Protein AF-A0A2Z6QYF9-F1 (afdb_monomer_lite)

Radius of gyration: 25.69 Å; chains: 1; bounding box: 52×40×61 Å

Structure (mmCIF, N/CA/C/O backbone):
data_AF-A0A2Z6QYF9-F1
#
_entry.id   AF-A0A2Z6QYF9-F1
#
loop_
_atom_site.group_PDB
_atom_site.id
_atom_site.type_symbol
_atom_site.label_atom_id
_atom_site.label_alt_id
_atom_site.label_comp_id
_atom_site.label_asym_id
_atom_site.label_entity_id
_atom_site.label_seq_id
_atom_site.pdbx_PDB_ins_code
_atom_site.Cartn_x
_atom_site.Cartn_y
_atom_site.Cartn_z
_atom_site.occupancy
_atom_site.B_iso_or_equiv
_atom_site.auth_seq_id
_atom_site.auth_comp_id
_atom_site.auth_asym_id
_atom_site.auth_atom_id
_atom_site.pdbx_PDB_model_num
ATOM 1 N N . MET A 1 1 ? 4.067 30.096 -14.115 1.00 44.88 1 MET A N 1
ATOM 2 C CA . MET A 1 1 ? 2.725 29.511 -14.312 1.00 44.88 1 MET A CA 1
ATOM 3 C C . MET A 1 1 ? 2.935 28.053 -14.695 1.00 44.88 1 MET A C 1
ATOM 5 O O . MET A 1 1 ? 3.481 27.795 -15.759 1.00 44.88 1 MET A O 1
ATOM 9 N N . ILE A 1 2 ? 2.681 27.118 -13.778 1.00 48.38 2 ILE A N 1
ATOM 10 C CA . ILE A 1 2 ? 2.828 25.679 -14.041 1.00 48.38 2 ILE A CA 1
ATOM 11 C C . ILE A 1 2 ? 1.558 25.230 -14.761 1.00 48.38 2 ILE A C 1
ATOM 13 O O . ILE A 1 2 ? 0.469 25.332 -14.209 1.00 48.38 2 ILE A O 1
ATOM 17 N N . ASN A 1 3 ? 1.692 24.799 -16.015 1.00 57.72 3 ASN A N 1
ATOM 18 C CA . ASN A 1 3 ? 0.582 24.187 -16.739 1.00 57.72 3 ASN A CA 1
ATOM 19 C C . ASN A 1 3 ? 0.229 22.870 -16.041 1.00 57.72 3 ASN A C 1
ATOM 21 O O . ASN A 1 3 ? 1.110 22.018 -15.884 1.00 57.72 3 ASN A O 1
ATOM 25 N N . SER A 1 4 ? -1.034 22.724 -15.637 1.00 62.62 4 SER A N 1
ATOM 26 C CA . SER A 1 4 ? -1.572 21.491 -15.064 1.00 62.62 4 SER A CA 1
ATOM 27 C C . SER A 1 4 ? -1.261 20.312 -15.987 1.00 62.62 4 SER A C 1
ATOM 29 O O . SER A 1 4 ? -1.405 20.412 -17.206 1.00 62.62 4 SER A O 1
ATOM 31 N N . ILE A 1 5 ? -0.818 19.190 -15.415 1.00 64.44 5 ILE A N 1
ATOM 32 C CA . ILE A 1 5 ? -0.556 17.949 -16.165 1.00 64.44 5 ILE A CA 1
ATOM 33 C C . ILE A 1 5 ? -1.835 17.476 -16.876 1.00 64.44 5 ILE A C 1
ATOM 35 O O . ILE A 1 5 ? -1.752 16.924 -17.968 1.00 64.44 5 ILE A O 1
ATOM 39 N N . ILE A 1 6 ? -3.000 17.771 -16.292 1.00 67.19 6 ILE A N 1
ATOM 40 C CA . ILE A 1 6 ? -4.326 17.404 -16.805 1.00 67.19 6 ILE A CA 1
ATOM 41 C C . ILE A 1 6 ? -4.710 18.240 -18.039 1.00 67.19 6 ILE A C 1
ATOM 43 O O . ILE A 1 6 ? -5.357 17.728 -18.945 1.00 67.19 6 ILE A O 1
ATOM 47 N N . ASP A 1 7 ? -4.241 19.490 -18.133 1.00 72.19 7 ASP A N 1
ATOM 48 C CA . ASP A 1 7 ? -4.517 20.379 -19.275 1.00 72.19 7 ASP A CA 1
ATOM 49 C C . ASP A 1 7 ? -3.566 20.150 -20.464 1.00 72.19 7 ASP A C 1
ATOM 51 O O . ASP A 1 7 ? -3.652 20.822 -21.498 1.00 72.19 7 ASP A O 1
ATOM 55 N N . ARG A 1 8 ? -2.616 19.211 -20.352 1.00 74.06 8 ARG A N 1
ATOM 56 C CA . ARG A 1 8 ? -1.702 18.897 -21.453 1.00 74.06 8 ARG A CA 1
ATOM 57 C C . ARG A 1 8 ? -2.385 17.977 -22.456 1.00 74.06 8 ARG A C 1
ATOM 59 O O . ARG A 1 8 ? -2.702 16.830 -22.162 1.00 74.06 8 ARG A O 1
ATOM 66 N N . LYS A 1 9 ? -2.500 18.447 -23.700 1.00 78.44 9 LYS A N 1
ATOM 67 C CA . LYS A 1 9 ? -2.853 17.592 -24.838 1.00 78.44 9 LYS A CA 1
ATOM 68 C C . LYS A 1 9 ? -1.825 16.462 -24.959 1.00 78.44 9 LYS A C 1
ATOM 70 O O . LYS A 1 9 ? -0.644 16.732 -25.195 1.00 78.44 9 LYS A O 1
ATOM 75 N N . LEU A 1 10 ? -2.279 15.218 -24.804 1.00 74.31 10 LEU A N 1
ATOM 76 C CA . LEU A 1 10 ? -1.446 14.030 -24.979 1.00 74.31 10 LEU A CA 1
ATOM 77 C C . LEU A 1 10 ? -0.843 14.038 -26.390 1.00 74.31 10 LEU A C 1
ATOM 79 O O . LEU A 1 10 ? -1.552 14.197 -27.386 1.00 74.31 10 LEU A O 1
ATOM 83 N N . LYS A 1 11 ? 0.484 13.916 -26.467 1.00 78.12 11 LYS A N 1
ATOM 84 C CA . LYS A 1 11 ? 1.207 13.744 -27.727 1.00 78.12 11 LYS A CA 1
ATOM 85 C C . LYS A 1 11 ? 1.486 12.259 -27.893 1.00 78.12 11 LYS A C 1
ATOM 87 O O . LYS A 1 11 ? 2.333 11.719 -27.191 1.00 78.12 11 LYS A O 1
ATOM 92 N N . THR A 1 12 ? 0.762 11.622 -28.802 1.00 78.44 12 THR A N 1
ATOM 93 C CA . THR A 1 12 ? 0.960 10.210 -29.138 1.00 78.44 12 THR A CA 1
ATOM 94 C C . THR A 1 12 ? 1.908 10.101 -30.324 1.00 78.44 12 THR A C 1
ATOM 96 O O . THR A 1 12 ? 1.755 10.829 -31.306 1.00 78.44 12 THR A O 1
ATOM 99 N N . ILE A 1 13 ? 2.881 9.199 -30.230 1.00 80.75 13 ILE A N 1
ATOM 100 C CA . ILE A 1 13 ? 3.756 8.824 -31.341 1.00 80.75 13 ILE A CA 1
ATOM 101 C C . ILE A 1 13 ? 3.240 7.490 -31.875 1.00 80.75 13 ILE A C 1
ATOM 103 O O . ILE A 1 13 ? 3.086 6.543 -31.109 1.00 80.75 13 ILE A O 1
ATOM 107 N N . TYR A 1 14 ? 2.962 7.434 -33.175 1.00 83.69 14 TYR A N 1
ATOM 108 C CA . TYR A 1 14 ? 2.603 6.200 -33.868 1.00 83.69 14 TYR A CA 1
ATOM 109 C C . TYR A 1 14 ? 3.841 5.673 -34.592 1.00 83.69 14 TYR A C 1
ATOM 111 O O . TYR A 1 14 ? 4.519 6.429 -35.289 1.00 83.69 14 TYR A O 1
ATOM 119 N N . LEU A 1 15 ? 4.155 4.397 -34.379 1.00 86.12 15 LEU A N 1
ATOM 120 C CA . LEU A 1 15 ? 5.304 3.718 -34.972 1.00 86.12 15 LEU A CA 1
ATOM 121 C C . LEU A 1 15 ? 4.790 2.648 -35.937 1.00 86.12 15 LEU A C 1
ATOM 123 O O . LEU A 1 15 ? 4.251 1.634 -35.505 1.00 86.12 15 LEU A O 1
ATOM 127 N N . ASP A 1 16 ? 4.967 2.884 -37.237 1.00 87.44 16 ASP A N 1
ATOM 128 C CA . ASP A 1 16 ? 4.498 1.976 -38.295 1.00 87.44 16 ASP A CA 1
ATOM 129 C C . ASP A 1 16 ? 5.463 0.803 -38.549 1.00 87.44 16 ASP A C 1
ATOM 131 O O . ASP A 1 16 ? 5.086 -0.237 -39.093 1.00 87.44 16 ASP A O 1
ATOM 135 N N . TRP A 1 17 ? 6.738 0.978 -38.201 1.00 89.75 17 TRP A N 1
ATOM 136 C CA . TRP A 1 17 ? 7.786 -0.022 -38.364 1.00 89.75 17 TRP A CA 1
ATOM 137 C C . TRP A 1 17 ? 8.936 0.233 -37.391 1.00 89.75 17 TRP A C 1
ATOM 139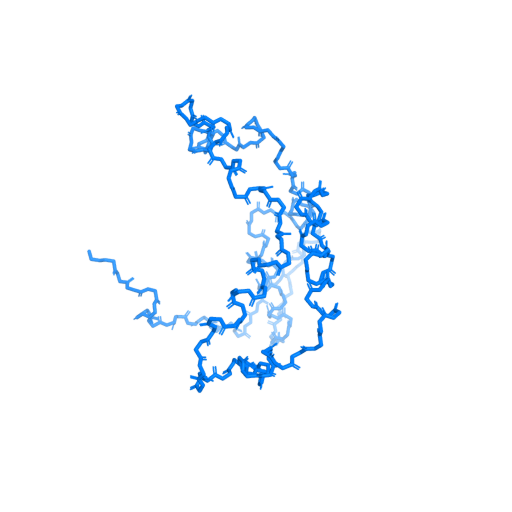 O O . TRP A 1 17 ? 9.195 1.370 -36.997 1.00 89.75 17 TRP A O 1
ATOM 149 N N . LEU A 1 18 ? 9.634 -0.836 -37.017 1.00 91.69 18 LEU A N 1
ATOM 150 C CA . LEU A 1 18 ? 10.770 -0.798 -36.100 1.00 91.69 18 LEU A CA 1
ATOM 151 C C . LEU A 1 18 ? 11.915 -1.643 -36.666 1.00 91.69 18 LEU A C 1
ATOM 153 O O . LEU A 1 18 ? 11.685 -2.746 -37.166 1.00 91.69 18 LEU A O 1
ATOM 157 N N . ILE A 1 19 ? 13.143 -1.126 -36.589 1.00 92.12 19 ILE A N 1
ATOM 158 C CA . ILE A 1 19 ? 14.360 -1.901 -36.859 1.00 92.12 19 ILE A CA 1
ATOM 159 C C . ILE A 1 19 ? 14.901 -2.385 -35.518 1.00 92.12 19 ILE A C 1
ATOM 161 O O . ILE A 1 19 ? 15.222 -1.578 -34.649 1.00 92.12 19 ILE A O 1
ATOM 165 N N . ILE A 1 20 ? 15.000 -3.699 -35.368 1.00 89.75 20 ILE A N 1
ATOM 166 C CA . ILE A 1 20 ? 15.533 -4.364 -34.183 1.00 89.75 20 ILE A CA 1
ATOM 167 C C . ILE A 1 20 ? 16.936 -4.849 -34.525 1.00 89.75 20 ILE A C 1
ATOM 169 O O . ILE A 1 20 ? 17.121 -5.536 -35.531 1.00 89.75 20 ILE A O 1
ATOM 173 N N . THR A 1 21 ? 17.910 -4.493 -33.695 1.00 89.12 21 THR A N 1
ATOM 174 C CA . THR A 1 21 ? 19.295 -4.949 -33.841 1.00 89.12 21 THR A CA 1
ATOM 175 C C . THR A 1 21 ? 19.568 -6.012 -32.790 1.00 89.12 21 THR A C 1
ATOM 177 O O . THR A 1 21 ? 19.421 -5.747 -31.599 1.00 89.12 21 THR A O 1
ATOM 180 N N . ASP A 1 22 ? 19.978 -7.202 -33.221 1.00 84.69 22 ASP A N 1
ATOM 181 C CA . ASP A 1 22 ? 20.445 -8.241 -32.307 1.00 84.69 22 ASP A CA 1
ATOM 182 C C . ASP A 1 22 ? 21.784 -7.800 -31.683 1.00 84.69 22 ASP A C 1
ATOM 184 O O . ASP A 1 22 ? 22.740 -7.528 -32.420 1.00 84.69 22 ASP A O 1
ATOM 188 N N . PRO A 1 23 ? 21.890 -7.725 -30.344 1.00 81.56 23 PRO A N 1
ATOM 189 C CA . PRO A 1 23 ? 23.101 -7.257 -29.677 1.00 81.56 23 PRO A CA 1
ATOM 190 C C . PRO A 1 23 ? 24.321 -8.155 -29.941 1.00 81.56 23 PRO A C 1
ATOM 192 O O . PRO A 1 23 ? 25.450 -7.663 -29.939 1.00 81.56 23 PRO A O 1
ATOM 195 N N . THR A 1 24 ? 24.113 -9.448 -30.202 1.00 83.75 24 THR A N 1
ATOM 196 C CA . THR A 1 24 ? 25.177 -10.453 -30.344 1.00 83.75 24 THR A CA 1
ATOM 197 C C . THR A 1 24 ? 25.636 -10.596 -31.789 1.00 83.75 24 THR A C 1
ATOM 199 O O . THR A 1 24 ? 26.833 -10.630 -32.065 1.00 83.75 24 THR A O 1
ATOM 202 N N . THR A 1 25 ? 24.691 -10.681 -32.725 1.00 86.38 25 THR A N 1
ATOM 203 C CA . THR A 1 25 ? 24.997 -10.915 -34.146 1.00 86.38 25 THR A CA 1
ATOM 204 C C . THR A 1 25 ? 25.083 -9.628 -34.964 1.00 86.38 25 THR A C 1
ATOM 206 O O . THR A 1 25 ? 25.525 -9.671 -36.111 1.00 86.38 25 THR A O 1
ATOM 209 N N . GLN A 1 26 ? 24.670 -8.486 -34.392 1.00 86.25 26 GLN A N 1
ATOM 210 C CA . GLN A 1 26 ? 24.525 -7.190 -35.073 1.00 86.25 26 GLN A CA 1
ATOM 211 C C . GLN A 1 26 ? 23.596 -7.243 -36.301 1.00 86.25 26 GLN A C 1
ATOM 213 O O . GLN A 1 26 ? 23.568 -6.320 -37.116 1.00 86.25 26 GLN A O 1
ATOM 218 N N . ALA A 1 27 ? 22.810 -8.314 -36.441 1.00 90.62 27 ALA A N 1
ATOM 219 C CA . ALA A 1 27 ? 21.835 -8.451 -37.505 1.00 90.62 27 ALA A CA 1
ATOM 220 C C . ALA A 1 27 ? 20.656 -7.505 -37.259 1.00 90.62 27 ALA A C 1
ATOM 222 O O . ALA A 1 27 ? 20.154 -7.388 -36.139 1.00 90.62 27 ALA A O 1
ATOM 223 N N . GLN A 1 28 ? 20.198 -6.845 -38.321 1.00 92.00 28 GLN A N 1
ATOM 224 C CA . GLN A 1 28 ? 19.062 -5.932 -38.271 1.00 92.00 28 GLN A CA 1
ATOM 225 C C . GLN A 1 28 ? 17.830 -6.589 -38.883 1.00 92.00 28 GLN A C 1
ATOM 227 O O . GLN A 1 28 ? 17.858 -7.037 -40.030 1.00 92.00 28 GLN A O 1
ATOM 232 N N . THR A 1 29 ? 16.735 -6.610 -38.130 1.00 91.31 29 THR A N 1
ATOM 233 C CA . THR A 1 29 ? 15.440 -7.127 -38.579 1.00 91.31 29 THR A CA 1
ATOM 234 C C . THR A 1 29 ? 14.413 -6.006 -38.585 1.00 91.31 29 THR A C 1
ATOM 236 O O . THR A 1 29 ? 14.246 -5.297 -37.596 1.00 91.31 29 THR A O 1
ATOM 239 N N . LEU A 1 30 ? 13.702 -5.851 -39.700 1.00 92.12 30 LEU A N 1
ATOM 240 C CA . LEU A 1 30 ? 12.598 -4.904 -39.820 1.00 92.12 30 LEU A CA 1
ATOM 241 C C . LEU A 1 30 ? 11.282 -5.597 -39.453 1.00 92.12 30 LEU A C 1
ATOM 243 O O . LEU A 1 30 ? 10.894 -6.560 -40.114 1.00 92.12 30 LEU A O 1
ATOM 247 N N . THR A 1 31 ? 10.562 -5.071 -38.465 1.00 91.56 31 THR A N 1
ATOM 248 C CA . THR A 1 31 ? 9.210 -5.527 -38.120 1.00 91.56 31 THR A CA 1
ATOM 249 C C . THR A 1 31 ? 8.163 -4.452 -38.401 1.00 91.56 31 THR A C 1
ATOM 251 O O . THR A 1 31 ? 8.413 -3.255 -38.265 1.00 91.56 31 THR A O 1
ATOM 254 N N . ARG A 1 32 ? 6.974 -4.904 -38.810 1.00 91.31 32 ARG A N 1
ATOM 255 C CA . ARG A 1 32 ? 5.745 -4.103 -38.959 1.00 91.31 32 ARG A CA 1
ATOM 256 C C . ARG A 1 32 ? 4.598 -4.645 -38.101 1.00 91.31 32 ARG A C 1
ATOM 258 O O . ARG A 1 32 ? 3.477 -4.164 -38.198 1.00 91.31 32 ARG A O 1
ATOM 265 N N . CYS A 1 33 ? 4.855 -5.694 -37.318 1.00 92.06 33 CYS A N 1
ATOM 266 C CA . CYS A 1 33 ? 3.838 -6.322 -36.485 1.00 92.06 33 CYS A CA 1
ATOM 267 C C . CYS A 1 33 ? 3.566 -5.433 -35.259 1.00 92.06 33 CYS A C 1
ATOM 269 O O . CYS A 1 33 ? 4.513 -5.186 -34.507 1.00 92.06 33 CYS A O 1
ATOM 271 N N . PRO A 1 34 ? 2.321 -4.969 -35.027 1.00 90.94 34 PRO A N 1
ATOM 272 C CA . PRO A 1 34 ? 2.004 -4.071 -33.916 1.00 90.94 34 PRO A CA 1
ATOM 273 C C . PRO A 1 34 ? 2.406 -4.625 -32.547 1.00 90.94 34 PRO A C 1
ATOM 275 O O . PRO A 1 34 ? 2.977 -3.891 -31.746 1.00 90.94 34 PRO A O 1
ATOM 278 N N . ASP A 1 35 ? 2.193 -5.922 -32.307 1.00 91.31 35 ASP A N 1
ATOM 279 C CA . ASP A 1 35 ? 2.526 -6.563 -31.029 1.00 91.31 35 ASP A CA 1
ATOM 280 C C . ASP A 1 35 ? 4.040 -6.601 -30.793 1.00 91.31 35 ASP A C 1
ATOM 282 O O . ASP A 1 35 ? 4.524 -6.286 -29.708 1.00 91.31 35 ASP A O 1
ATOM 286 N N . THR A 1 36 ? 4.810 -6.924 -31.837 1.00 91.38 36 THR A N 1
ATOM 287 C CA . THR A 1 36 ? 6.277 -6.944 -31.778 1.00 91.38 36 THR A CA 1
ATOM 288 C C . THR A 1 36 ? 6.849 -5.538 -31.596 1.00 91.38 36 THR A C 1
ATOM 290 O O . THR A 1 36 ? 7.805 -5.357 -30.846 1.00 91.38 36 THR A O 1
ATOM 293 N N . ILE A 1 37 ? 6.258 -4.531 -32.251 1.00 90.75 37 ILE A N 1
ATOM 294 C CA . ILE A 1 37 ? 6.632 -3.124 -32.063 1.00 90.75 37 ILE A CA 1
ATOM 295 C C . ILE A 1 37 ? 6.344 -2.706 -30.620 1.00 90.75 37 ILE A C 1
ATOM 297 O O . ILE A 1 37 ? 7.237 -2.186 -29.960 1.00 90.75 37 ILE A O 1
ATOM 301 N N . ALA A 1 38 ? 5.137 -2.962 -30.110 1.00 90.00 38 ALA A N 1
ATOM 302 C CA . ALA A 1 38 ? 4.753 -2.600 -28.748 1.00 90.00 38 ALA A CA 1
ATOM 303 C C . ALA A 1 38 ? 5.663 -3.257 -27.703 1.00 90.00 38 ALA A C 1
ATOM 305 O O . ALA A 1 38 ? 6.117 -2.580 -26.783 1.00 90.00 38 ALA A O 1
ATOM 306 N N . PHE A 1 39 ? 5.976 -4.545 -27.873 1.00 90.81 39 PHE A N 1
ATOM 307 C CA . PHE A 1 39 ? 6.885 -5.275 -26.994 1.00 90.81 39 PHE A CA 1
ATOM 308 C C . PHE A 1 39 ? 8.268 -4.615 -26.923 1.00 90.81 39 PHE A C 1
ATOM 310 O O . PHE A 1 39 ? 8.687 -4.205 -25.844 1.00 90.81 39 PHE A O 1
ATOM 317 N N . HIS A 1 40 ? 8.943 -4.434 -28.062 1.00 88.81 40 HIS A N 1
ATOM 318 C CA . HIS A 1 40 ? 10.302 -3.882 -28.076 1.00 88.81 40 HIS A CA 1
ATOM 319 C C . HIS A 1 40 ? 10.361 -2.397 -27.716 1.00 88.81 40 HIS A C 1
ATOM 321 O O . HIS A 1 40 ? 11.350 -1.938 -27.152 1.00 88.81 40 HIS A O 1
ATOM 327 N N . VAL A 1 41 ? 9.312 -1.630 -28.017 1.00 88.06 41 VAL A N 1
ATOM 328 C CA . VAL A 1 41 ? 9.199 -0.235 -27.576 1.00 88.06 41 VAL A CA 1
ATOM 329 C C . VAL A 1 41 ? 9.076 -0.184 -26.056 1.00 88.06 41 VAL A C 1
ATOM 331 O O . VAL A 1 41 ? 9.823 0.554 -25.418 1.00 88.06 41 VAL A O 1
ATOM 334 N N . ASN A 1 42 ? 8.191 -0.988 -25.463 1.00 87.75 42 ASN A N 1
ATOM 335 C CA . ASN A 1 42 ? 8.052 -1.064 -24.009 1.00 87.75 42 ASN A CA 1
ATOM 336 C C . ASN A 1 42 ? 9.359 -1.502 -23.352 1.00 87.75 42 ASN A C 1
ATOM 338 O O . ASN A 1 42 ? 9.816 -0.833 -22.432 1.00 87.75 42 ASN A O 1
ATOM 342 N N . GLU A 1 43 ? 9.978 -2.566 -23.860 1.00 87.00 43 GLU A N 1
ATOM 343 C CA . GLU A 1 43 ? 11.274 -3.052 -23.393 1.00 87.00 43 GLU A CA 1
ATOM 344 C C . GLU A 1 43 ? 12.323 -1.935 -23.441 1.00 87.00 43 GLU A C 1
ATOM 346 O O . GLU A 1 43 ? 12.920 -1.620 -22.415 1.00 87.00 43 GLU A O 1
ATOM 351 N N . HIS A 1 44 ? 12.491 -1.262 -24.585 1.00 85.69 44 HIS A N 1
ATOM 352 C CA . HIS A 1 44 ? 13.450 -0.169 -24.748 1.00 85.69 44 HIS A CA 1
ATOM 353 C C . HIS A 1 44 ? 13.213 0.967 -23.752 1.00 85.69 44 HIS A C 1
ATOM 355 O O . HIS A 1 44 ? 14.156 1.396 -23.096 1.00 85.69 44 HIS A O 1
ATOM 361 N N . PHE A 1 45 ? 11.969 1.444 -23.624 1.00 84.62 45 PHE A N 1
ATOM 362 C CA . PHE A 1 45 ? 11.632 2.562 -22.738 1.00 84.62 45 PHE A CA 1
ATOM 363 C C . PHE A 1 45 ? 11.734 2.204 -21.252 1.00 84.62 45 PHE A C 1
ATOM 365 O O . PHE A 1 45 ? 12.106 3.060 -20.450 1.00 84.62 45 PHE A O 1
ATOM 372 N N . GLN A 1 46 ? 11.436 0.958 -20.882 1.00 81.94 46 GLN A N 1
ATOM 373 C CA . GLN A 1 46 ? 11.577 0.470 -19.508 1.00 81.94 46 GLN A CA 1
ATOM 374 C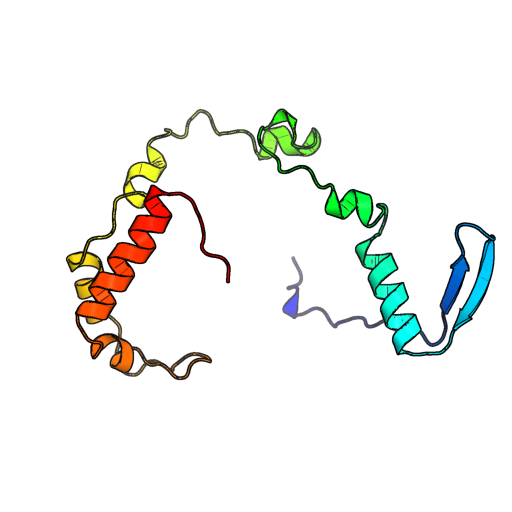 C . GLN A 1 46 ? 13.044 0.237 -19.129 1.00 81.94 46 GLN A C 1
ATOM 376 O O . GLN A 1 46 ? 13.411 0.460 -17.981 1.00 81.94 46 GLN A O 1
ATOM 381 N N . THR A 1 47 ? 13.887 -0.146 -20.090 1.00 81.50 47 THR A N 1
ATOM 382 C CA . THR A 1 47 ? 15.322 -0.439 -19.906 1.00 81.50 47 THR A CA 1
ATOM 383 C C . THR A 1 47 ? 16.233 0.718 -20.323 1.00 81.50 47 THR A C 1
ATOM 385 O O . THR A 1 47 ? 17.430 0.538 -20.549 1.00 81.50 47 THR A O 1
ATOM 388 N N . LEU A 1 48 ? 15.703 1.941 -20.448 1.00 75.81 48 LEU A N 1
ATOM 389 C CA . LEU A 1 48 ? 16.498 3.086 -20.894 1.00 75.81 48 LEU A CA 1
ATOM 390 C C . LEU A 1 48 ? 17.710 3.317 -19.983 1.00 75.81 48 LEU A C 1
ATOM 392 O O . LEU A 1 48 ? 17.597 3.849 -18.881 1.00 75.81 48 LEU A O 1
ATOM 396 N N . GLY A 1 49 ? 18.888 2.963 -20.498 1.00 67.00 49 GLY A N 1
ATOM 397 C CA . GLY A 1 49 ? 20.170 3.156 -19.827 1.00 67.00 49 GLY A CA 1
ATOM 398 C C . GLY A 1 49 ? 20.564 2.070 -18.821 1.00 67.00 49 GLY A C 1
ATOM 399 O O . GLY A 1 49 ? 21.598 2.244 -18.179 1.00 67.00 49 GLY A O 1
ATOM 400 N N . GLN A 1 50 ? 19.797 0.982 -18.673 1.00 70.81 50 GLN A N 1
ATOM 401 C CA . GLN A 1 50 ? 20.076 -0.127 -17.743 1.00 70.81 50 GLN A CA 1
ATOM 402 C C . GLN A 1 50 ? 19.554 -1.453 -18.313 1.00 70.81 50 GLN A C 1
ATOM 404 O O . GLN A 1 50 ? 18.503 -1.468 -18.943 1.00 70.81 50 GLN A O 1
ATOM 409 N N . SER A 1 51 ? 20.241 -2.579 -18.105 1.00 71.31 51 SER A N 1
ATOM 410 C CA . SER A 1 51 ? 19.670 -3.876 -18.494 1.00 71.31 51 SER A CA 1
ATOM 411 C C . SER A 1 51 ? 18.518 -4.270 -17.556 1.00 71.31 51 SER A C 1
ATOM 413 O O . SER A 1 51 ? 18.450 -3.804 -16.419 1.00 71.31 51 SER A O 1
ATOM 415 N N . LEU A 1 52 ? 17.624 -5.169 -17.991 1.00 66.88 52 LEU A N 1
ATOM 416 C CA . LEU A 1 52 ? 16.587 -5.733 -17.107 1.00 66.88 52 LEU A CA 1
ATOM 417 C C . LEU A 1 52 ? 17.182 -6.351 -15.833 1.00 66.88 52 LEU A C 1
ATOM 419 O O . LEU A 1 52 ? 16.607 -6.219 -14.761 1.00 66.88 52 LEU A O 1
ATOM 423 N N . GLN A 1 53 ? 18.363 -6.963 -15.940 1.00 66.38 53 GLN A N 1
ATOM 424 C CA . GLN A 1 53 ? 19.069 -7.557 -14.803 1.00 66.38 53 GLN A CA 1
ATOM 425 C C . GLN A 1 53 ? 19.531 -6.489 -13.806 1.00 66.38 53 GLN A C 1
ATOM 427 O O . GLN A 1 53 ? 19.466 -6.709 -12.599 1.00 66.38 53 GLN A O 1
ATOM 432 N N . ASP A 1 54 ? 19.932 -5.312 -14.290 1.00 65.12 54 ASP A N 1
ATOM 433 C CA . ASP A 1 54 ? 20.301 -4.186 -13.428 1.00 65.12 54 ASP A CA 1
ATOM 434 C C . ASP A 1 54 ? 19.073 -3.637 -12.682 1.00 65.12 54 ASP A C 1
ATOM 436 O O . ASP A 1 54 ? 19.163 -3.348 -11.487 1.00 65.12 54 ASP A O 1
ATOM 440 N N . LEU A 1 55 ? 17.911 -3.580 -13.348 1.00 63.97 55 LEU A N 1
ATOM 441 C CA . LEU A 1 55 ? 16.632 -3.178 -12.743 1.00 63.97 55 LEU A CA 1
ATOM 442 C C . LEU A 1 55 ? 16.126 -4.187 -11.703 1.00 63.97 55 LEU A C 1
ATOM 444 O O . LEU A 1 55 ? 15.612 -3.801 -10.656 1.00 63.97 55 LEU A O 1
ATOM 448 N N . GLU A 1 56 ? 16.292 -5.483 -11.951 1.00 64.94 56 GLU A N 1
ATOM 449 C CA . GLU A 1 56 ? 15.962 -6.532 -10.977 1.00 64.94 56 GLU A CA 1
ATOM 450 C C . GLU A 1 56 ? 16.948 -6.565 -9.799 1.00 64.94 56 GLU A C 1
ATOM 452 O O . GLU A 1 56 ? 16.609 -7.023 -8.708 1.00 64.94 56 GLU A O 1
ATOM 457 N N . SER A 1 57 ? 18.160 -6.036 -9.995 1.00 64.06 57 SER A N 1
ATOM 458 C CA . SER A 1 57 ? 19.199 -5.937 -8.969 1.00 64.06 57 SER A CA 1
ATOM 459 C C . SER A 1 57 ? 19.147 -4.658 -8.129 1.00 64.06 57 SER A C 1
ATOM 461 O O . SER A 1 57 ? 20.056 -4.451 -7.320 1.00 64.06 57 SER A O 1
ATOM 463 N N . ILE A 1 58 ? 18.124 -3.801 -8.298 1.00 64.75 58 ILE A N 1
ATOM 464 C CA . ILE A 1 58 ? 18.003 -2.547 -7.540 1.00 64.75 58 ILE A CA 1
ATOM 465 C C . ILE A 1 58 ? 18.118 -2.863 -6.048 1.00 64.75 58 ILE A C 1
ATOM 467 O O . ILE A 1 58 ? 17.246 -3.463 -5.419 1.00 64.75 58 ILE A O 1
ATOM 471 N N . SER A 1 59 ? 19.250 -2.461 -5.481 1.00 63.66 59 SER A N 1
ATOM 472 C CA . SER A 1 59 ? 19.581 -2.688 -4.089 1.00 63.66 59 SER A CA 1
ATOM 473 C C . SER A 1 59 ? 18.567 -1.968 -3.211 1.00 63.66 59 SER A C 1
ATOM 475 O O . SER A 1 59 ? 18.456 -0.743 -3.278 1.00 63.66 59 SER A O 1
ATOM 477 N N . ASN A 1 60 ? 17.862 -2.717 -2.361 1.00 70.19 60 ASN A N 1
ATOM 478 C CA . ASN A 1 60 ? 17.043 -2.136 -1.304 1.00 70.19 60 ASN A CA 1
ATOM 479 C C . ASN A 1 60 ? 17.914 -1.189 -0.469 1.00 70.19 60 ASN A C 1
ATOM 481 O O . ASN A 1 60 ? 18.849 -1.641 0.195 1.00 70.19 60 ASN A O 1
ATOM 485 N N . TYR A 1 61 ? 17.616 0.111 -0.514 1.00 78.75 61 TYR A N 1
ATOM 486 C CA . TYR A 1 61 ? 18.314 1.118 0.278 1.00 78.75 61 TYR A CA 1
ATOM 487 C C . TYR A 1 61 ? 18.054 0.848 1.764 1.00 78.75 61 TYR A C 1
ATOM 489 O O . TYR A 1 61 ? 16.922 0.971 2.232 1.00 78.75 61 TYR A O 1
ATOM 497 N N . LYS A 1 62 ? 19.088 0.457 2.514 1.00 81.44 62 LYS A N 1
ATOM 498 C CA . LYS A 1 62 ? 18.995 0.191 3.961 1.00 81.44 62 LYS A CA 1
ATOM 499 C C . LYS A 1 62 ? 19.585 1.326 4.784 1.00 81.44 62 LYS A C 1
ATOM 501 O O . LYS A 1 62 ? 19.211 1.512 5.938 1.00 81.44 62 LYS A O 1
ATOM 506 N N . SER A 1 63 ? 20.522 2.069 4.206 1.00 85.19 63 SER A N 1
ATOM 507 C CA . SER A 1 63 ? 21.224 3.170 4.851 1.00 85.19 63 SER A CA 1
ATOM 508 C C . SER A 1 63 ? 21.350 4.371 3.920 1.00 85.19 63 SER A C 1
ATOM 510 O O . SER A 1 63 ? 21.303 4.255 2.697 1.00 85.19 63 SER A O 1
ATOM 512 N N . ILE A 1 64 ? 21.589 5.546 4.503 1.00 86.38 64 ILE A N 1
ATOM 513 C CA . ILE A 1 64 ? 21.833 6.785 3.756 1.00 86.38 64 ILE A CA 1
ATOM 514 C C . ILE A 1 64 ? 23.042 6.679 2.813 1.00 86.38 64 ILE A C 1
ATOM 516 O O . ILE A 1 64 ? 23.098 7.354 1.788 1.00 86.38 64 ILE A O 1
ATOM 520 N N . SER A 1 65 ? 24.006 5.812 3.133 1.00 86.50 65 SER A N 1
ATOM 521 C CA . SER A 1 65 ? 25.169 5.548 2.281 1.00 86.50 65 SER A CA 1
ATOM 522 C C . SER A 1 65 ? 24.790 4.897 0.951 1.00 86.50 65 SER A C 1
ATOM 524 O O . SER A 1 65 ? 25.484 5.121 -0.042 1.00 86.50 65 SER A O 1
ATOM 526 N N . ASP A 1 66 ? 23.684 4.152 0.921 1.00 86.31 66 ASP A N 1
ATOM 527 C CA . ASP A 1 66 ? 23.199 3.460 -0.273 1.00 86.31 66 ASP A CA 1
ATOM 528 C C . ASP A 1 66 ? 22.540 4.452 -1.248 1.00 86.31 66 ASP A C 1
ATOM 530 O O . ASP A 1 66 ? 22.488 4.215 -2.452 1.00 86.31 66 ASP A O 1
ATOM 534 N N . ILE A 1 67 ? 22.078 5.602 -0.743 1.00 86.75 67 ILE A N 1
ATOM 535 C CA . ILE A 1 67 ? 21.443 6.652 -1.542 1.00 86.75 67 ILE A CA 1
ATOM 536 C C . ILE A 1 67 ? 22.504 7.373 -2.393 1.00 86.75 67 ILE A C 1
ATOM 538 O O . ILE A 1 67 ? 23.589 7.695 -1.882 1.00 86.75 67 ILE A O 1
ATOM 542 N N . PRO A 1 68 ? 22.216 7.699 -3.670 1.00 87.00 68 PRO A N 1
ATOM 543 C CA . PRO A 1 68 ? 23.151 8.440 -4.505 1.00 87.00 68 PRO A CA 1
ATOM 544 C C . PRO A 1 68 ? 23.545 9.790 -3.876 1.00 87.00 68 PRO A C 1
ATOM 546 O O . PRO A 1 68 ? 22.672 10.499 -3.365 1.00 87.00 68 PRO A O 1
ATOM 549 N N . PRO A 1 69 ? 24.830 10.200 -3.960 1.00 89.19 69 PRO A N 1
ATOM 550 C CA . PRO A 1 69 ? 25.343 11.429 -3.351 1.00 89.19 69 PRO A CA 1
ATOM 551 C C . PRO A 1 69 ? 24.474 12.690 -3.507 1.00 89.19 69 PRO A C 1
ATOM 553 O O . PRO A 1 69 ? 24.270 13.351 -2.490 1.00 89.19 69 PRO A O 1
ATOM 556 N N . PRO A 1 70 ? 23.906 13.023 -4.690 1.00 91.94 70 PRO A N 1
ATOM 557 C CA . PRO A 1 70 ? 23.093 14.236 -4.837 1.00 91.94 70 PRO A CA 1
ATOM 558 C C . PRO A 1 70 ? 21.798 14.236 -4.009 1.00 91.94 70 PRO A C 1
ATOM 560 O O . PRO A 1 70 ? 21.235 15.299 -3.770 1.00 91.94 70 PRO A O 1
ATOM 563 N N . PHE A 1 71 ? 21.320 13.070 -3.567 1.00 88.81 71 PHE A N 1
ATOM 564 C CA . PHE A 1 71 ? 20.077 12.937 -2.805 1.00 88.81 71 PHE A CA 1
ATOM 565 C C . PHE A 1 71 ? 20.304 12.705 -1.308 1.00 88.81 71 PHE A C 1
ATOM 567 O O . PHE A 1 71 ? 19.357 12.812 -0.530 1.00 88.81 71 PHE A O 1
ATOM 574 N N . ARG A 1 72 ? 21.537 12.415 -0.872 1.00 90.81 72 ARG A N 1
ATOM 575 C CA . ARG A 1 72 ? 21.823 12.072 0.532 1.00 90.81 72 ARG A CA 1
ATOM 576 C C . ARG A 1 72 ? 21.400 13.166 1.500 1.00 90.81 72 ARG A C 1
ATOM 578 O O . ARG A 1 72 ? 20.796 12.859 2.518 1.00 90.81 72 ARG A O 1
ATOM 585 N N . ASP A 1 73 ? 21.673 14.427 1.177 1.00 88.94 73 ASP A N 1
ATOM 586 C CA . ASP A 1 73 ? 21.316 15.544 2.057 1.00 88.94 73 ASP A CA 1
ATOM 587 C C . ASP A 1 73 ? 19.801 15.765 2.147 1.00 88.94 73 ASP A C 1
ATOM 589 O O . ASP A 1 73 ? 19.307 16.168 3.197 1.00 88.94 73 ASP A O 1
ATOM 593 N N . ILE A 1 74 ? 19.064 15.454 1.075 1.00 89.62 74 ILE A N 1
ATOM 594 C CA . ILE A 1 74 ? 17.600 15.587 1.010 1.00 89.62 74 ILE A CA 1
ATOM 595 C C . ILE A 1 74 ? 16.925 14.527 1.886 1.00 89.62 74 ILE A C 1
ATOM 597 O O . ILE A 1 74 ? 15.976 14.835 2.601 1.00 89.62 74 ILE A O 1
ATOM 601 N N . TYR A 1 75 ? 17.423 13.289 1.846 1.00 87.31 75 TYR A N 1
ATOM 602 C CA . TYR A 1 75 ? 16.858 12.159 2.594 1.00 87.31 75 TYR A CA 1
ATOM 603 C C . TYR A 1 75 ? 17.514 11.934 3.962 1.00 87.31 75 TYR A C 1
ATOM 605 O O . TYR A 1 75 ? 17.172 10.983 4.667 1.00 87.31 75 TYR A O 1
ATOM 613 N N . ARG A 1 76 ? 18.463 12.784 4.368 1.00 86.44 76 ARG A N 1
ATOM 614 C CA . ARG A 1 76 ? 19.091 12.683 5.68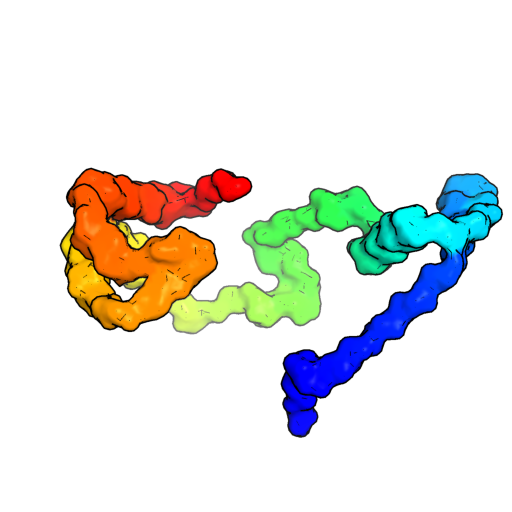7 1.00 86.44 76 ARG A CA 1
ATOM 615 C C . ARG A 1 76 ? 18.067 12.980 6.777 1.00 86.44 76 ARG A C 1
ATOM 617 O O . ARG A 1 76 ? 17.343 13.968 6.705 1.00 86.44 76 ARG A O 1
ATOM 624 N N . HIS A 1 77 ? 18.073 12.162 7.830 1.00 81.50 77 HIS A N 1
ATOM 625 C CA . HIS A 1 77 ? 17.239 12.400 9.004 1.00 81.50 77 HIS A CA 1
ATOM 626 C C . HIS A 1 77 ? 17.470 13.814 9.561 1.00 81.50 77 HIS A C 1
ATOM 628 O O . HIS A 1 77 ? 18.607 14.252 9.764 1.00 81.50 77 HIS A O 1
ATOM 634 N N . LEU A 1 78 ? 16.378 14.521 9.841 1.00 84.75 78 LEU A N 1
ATOM 635 C CA . LEU A 1 78 ? 16.403 15.849 10.439 1.00 84.75 78 LEU A CA 1
ATOM 636 C C . LEU A 1 78 ? 16.722 15.735 11.933 1.00 84.75 78 LEU A C 1
ATOM 638 O O . LEU A 1 78 ? 15.956 15.151 12.690 1.00 84.75 78 LEU A O 1
ATOM 642 N N . SER A 1 79 ? 17.852 16.284 12.377 1.00 81.62 79 SER A N 1
ATOM 643 C CA . SER A 1 79 ? 18.342 16.138 13.760 1.00 81.62 79 SER A CA 1
ATOM 644 C C . SER A 1 79 ? 17.455 16.778 14.834 1.00 81.62 79 SER A C 1
ATOM 646 O O . SER A 1 79 ? 17.604 16.468 16.010 1.00 81.62 79 SER A O 1
ATOM 648 N N . HIS A 1 80 ? 16.553 17.679 14.445 1.00 84.75 80 HIS A N 1
ATOM 649 C CA . HIS A 1 80 ? 15.646 18.376 15.358 1.00 84.75 80 HIS A CA 1
ATOM 650 C C . HIS A 1 80 ? 14.302 17.659 15.548 1.00 84.75 80 HIS A C 1
ATOM 652 O O . HIS A 1 80 ? 13.524 18.062 16.411 1.00 84.75 80 HIS A O 1
ATOM 658 N N . ILE A 1 81 ? 14.007 16.629 14.750 1.00 84.00 81 ILE A N 1
ATOM 659 C CA . ILE A 1 81 ? 12.793 15.829 14.910 1.00 84.00 81 ILE A CA 1
ATOM 660 C C . ILE A 1 81 ? 13.088 14.744 15.941 1.00 84.00 81 ILE A C 1
ATOM 662 O O . ILE A 1 81 ? 14.008 13.945 15.764 1.00 84.00 81 ILE A O 1
ATOM 666 N N . SER A 1 82 ? 12.314 14.732 17.028 1.00 83.81 82 SER A N 1
ATOM 667 C CA . SER A 1 82 ? 12.423 13.685 18.042 1.00 83.81 82 SER A CA 1
ATOM 668 C C . SER A 1 82 ? 12.059 12.330 17.428 1.00 83.81 82 SER A C 1
ATOM 670 O O . SER A 1 82 ? 11.055 12.262 16.713 1.00 83.81 82 SER A O 1
ATOM 672 N N . PRO A 1 83 ? 12.775 11.239 17.746 1.00 80.31 83 PRO A N 1
ATOM 673 C CA . PRO A 1 83 ? 12.352 9.891 17.367 1.00 80.31 83 PRO A CA 1
ATOM 674 C C . PRO A 1 83 ? 10.917 9.574 17.812 1.00 80.31 83 PRO A C 1
ATOM 676 O O . PRO A 1 83 ? 10.191 8.902 17.092 1.00 80.31 83 PRO A O 1
ATOM 679 N N . SER A 1 84 ? 10.482 10.149 18.938 1.00 85.81 84 SER A N 1
ATOM 680 C CA . SER A 1 84 ? 9.139 9.961 19.496 1.00 85.81 84 SER A CA 1
ATOM 681 C C . SER A 1 84 ? 8.023 10.748 18.799 1.00 85.81 84 SER A C 1
ATOM 683 O O . SER A 1 84 ? 6.871 10.705 19.224 1.00 85.81 84 SER A O 1
ATOM 685 N N . THR A 1 85 ? 8.331 11.503 17.738 1.00 87.06 85 THR A N 1
ATOM 686 C CA . THR A 1 85 ? 7.340 12.352 17.044 1.00 87.06 85 THR A CA 1
ATOM 687 C C . THR A 1 85 ? 6.173 11.533 16.488 1.00 87.06 85 THR A C 1
ATOM 689 O O . THR A 1 85 ? 5.056 12.038 16.408 1.00 87.06 85 THR A O 1
ATOM 692 N N . TYR A 1 86 ? 6.425 10.271 16.135 1.00 84.56 86 TYR A N 1
ATOM 693 C CA . TYR A 1 86 ? 5.429 9.365 15.568 1.00 84.56 86 TYR A CA 1
ATOM 694 C C . TYR A 1 86 ? 4.851 8.373 16.583 1.00 84.56 86 TYR A C 1
ATOM 696 O O . TYR A 1 86 ? 3.958 7.610 16.227 1.00 84.56 86 TYR A O 1
ATOM 704 N N . ASP A 1 87 ? 5.287 8.393 17.846 1.00 87.19 87 ASP A N 1
ATOM 705 C CA . ASP A 1 87 ? 4.837 7.413 18.844 1.00 87.19 87 ASP A CA 1
ATOM 706 C C . ASP A 1 87 ? 3.317 7.447 19.028 1.00 87.19 87 ASP A C 1
ATOM 708 O O . ASP A 1 87 ? 2.696 6.408 19.216 1.00 87.19 87 ASP A O 1
ATOM 712 N N . SER A 1 88 ? 2.701 8.628 18.906 1.00 87.94 88 SER A N 1
ATOM 713 C CA . SER A 1 88 ? 1.251 8.801 19.033 1.00 87.94 88 SER A CA 1
ATOM 714 C C . SER A 1 88 ? 0.441 8.105 17.939 1.00 87.94 88 SER A C 1
ATOM 716 O O . SER A 1 88 ? -0.705 7.744 18.186 1.00 87.94 88 SER A O 1
ATOM 718 N N . VAL A 1 89 ? 1.012 7.917 16.745 1.00 86.31 89 VAL A N 1
ATOM 719 C CA . VAL A 1 89 ? 0.335 7.265 15.610 1.00 86.31 89 VAL A CA 1
ATOM 720 C C . VAL A 1 89 ? 0.687 5.783 15.480 1.00 86.31 89 VAL A C 1
ATOM 722 O O . VAL A 1 89 ? 0.075 5.086 14.680 1.00 86.31 89 VAL A O 1
ATOM 725 N N . LEU A 1 90 ? 1.659 5.305 16.261 1.00 87.62 90 LEU A N 1
ATOM 726 C CA . LEU A 1 90 ? 2.070 3.898 16.320 1.00 87.62 90 LEU A CA 1
ATOM 727 C C . LEU A 1 90 ? 1.413 3.138 17.485 1.00 87.62 90 LEU A C 1
ATOM 729 O O . LEU A 1 90 ? 1.756 1.986 17.748 1.00 87.62 90 LEU A O 1
ATOM 733 N N . ILE A 1 91 ? 0.482 3.778 18.198 1.00 92.31 91 ILE A N 1
ATOM 734 C CA . ILE A 1 91 ? -0.299 3.143 19.262 1.00 92.31 91 ILE A CA 1
ATOM 735 C C . ILE A 1 91 ? -1.239 2.101 18.643 1.00 92.31 91 ILE A C 1
ATOM 737 O O . ILE A 1 91 ? -1.758 2.287 17.543 1.00 92.31 91 ILE A O 1
ATOM 741 N N . LEU A 1 92 ? -1.458 1.001 19.368 1.00 94.69 92 LEU A N 1
ATOM 742 C CA . LEU A 1 92 ? -2.413 -0.027 18.968 1.00 94.69 92 LEU A CA 1
ATOM 743 C C . LEU A 1 92 ? -3.830 0.540 18.896 1.00 94.69 92 LEU A C 1
ATOM 745 O O . LEU A 1 92 ? -4.288 1.228 19.807 1.00 94.69 92 LEU A O 1
ATOM 749 N N . ILE A 1 93 ? -4.523 0.176 17.826 1.00 95.50 93 ILE A N 1
ATOM 750 C CA . ILE A 1 93 ? -5.907 0.540 17.567 1.00 95.50 93 ILE A CA 1
ATOM 751 C C . ILE A 1 93 ? -6.801 -0.222 18.544 1.00 95.50 93 ILE A C 1
ATOM 753 O O . ILE A 1 93 ? -6.674 -1.440 18.705 1.00 95.50 93 ILE A O 1
ATOM 757 N N . THR A 1 94 ? -7.728 0.483 19.178 1.00 95.50 94 THR A N 1
ATOM 758 C CA . THR A 1 94 ? -8.715 -0.096 20.094 1.00 95.50 94 THR A CA 1
ATOM 759 C C . THR A 1 94 ? -10.036 -0.397 19.390 1.00 95.50 94 THR A C 1
ATOM 761 O O . THR A 1 94 ? -10.394 0.206 18.373 1.00 95.50 94 THR A O 1
ATOM 764 N N . ILE A 1 95 ? -10.811 -1.327 19.951 1.00 95.44 95 ILE A N 1
ATOM 765 C CA . ILE A 1 95 ? -12.139 -1.658 19.420 1.00 95.44 95 ILE A CA 1
ATOM 766 C C . ILE A 1 95 ? -13.120 -0.489 19.582 1.00 95.44 95 ILE A C 1
ATOM 768 O O . ILE A 1 95 ? -13.992 -0.284 18.733 1.00 95.44 95 ILE A O 1
ATOM 772 N N . GLU A 1 96 ? -12.963 0.319 20.629 1.00 95.44 96 GLU A N 1
ATOM 773 C CA . GLU A 1 96 ? -13.748 1.526 20.875 1.00 95.44 96 GLU A CA 1
ATOM 774 C C . GLU A 1 96 ? -13.493 2.593 19.807 1.00 95.44 96 GLU A C 1
ATOM 776 O O . GLU A 1 96 ? -14.447 3.204 19.314 1.00 95.44 96 GLU A O 1
ATOM 781 N N . GLU A 1 97 ? -12.237 2.797 19.401 1.00 94.75 97 GLU A N 1
ATOM 782 C CA . GLU A 1 97 ? -11.881 3.712 18.309 1.00 94.75 97 GLU A CA 1
ATOM 783 C C . GLU A 1 97 ? -12.514 3.273 16.989 1.00 94.75 97 GLU A C 1
ATOM 785 O O . GLU A 1 97 ? -13.151 4.083 16.313 1.00 94.75 97 GLU A O 1
ATOM 790 N N . VAL A 1 98 ? -12.419 1.986 16.642 1.00 95.12 98 VAL A N 1
ATOM 791 C CA . VAL A 1 98 ? -13.029 1.458 15.410 1.00 95.12 98 VAL A CA 1
ATOM 792 C C . VAL A 1 98 ? -14.550 1.599 15.448 1.00 95.12 98 VAL A C 1
ATOM 794 O O . VAL A 1 98 ? -15.148 2.127 14.510 1.00 95.12 98 VAL A O 1
ATOM 797 N N . THR A 1 99 ? -15.186 1.200 16.550 1.00 94.31 99 THR A N 1
ATOM 798 C CA . THR A 1 99 ? -16.650 1.241 16.684 1.00 94.31 99 THR A CA 1
ATOM 799 C C . THR A 1 99 ? -17.177 2.677 16.643 1.00 94.31 99 THR A C 1
ATOM 801 O O . THR A 1 99 ? -18.142 2.971 15.931 1.00 94.31 99 THR A O 1
ATOM 804 N N . SER A 1 100 ? -16.532 3.596 17.367 1.00 95.12 100 SER A N 1
ATOM 805 C CA . SER A 1 100 ? -16.911 5.013 17.370 1.00 95.12 100 SER A CA 1
ATOM 806 C C . SER A 1 100 ? -16.725 5.644 15.988 1.00 95.12 100 SER A C 1
ATOM 808 O O . SER A 1 100 ? -17.652 6.284 15.484 1.00 95.12 100 SER A O 1
ATOM 810 N N . THR A 1 101 ? -15.604 5.372 15.318 1.00 94.88 101 THR A N 1
ATOM 811 C CA . THR A 1 101 ? -15.340 5.843 13.951 1.00 94.88 101 THR A CA 1
ATOM 812 C C . THR A 1 101 ? -16.400 5.347 12.970 1.00 94.88 101 THR A C 1
ATOM 814 O O . THR A 1 101 ? -16.993 6.160 12.259 1.00 94.88 101 THR A O 1
ATOM 817 N N . ILE A 1 102 ? -16.720 4.049 12.972 1.00 94.12 102 ILE A N 1
ATOM 818 C CA . ILE A 1 102 ? -17.729 3.467 12.070 1.00 94.12 102 ILE A CA 1
ATOM 819 C C . ILE A 1 102 ? -19.112 4.067 12.335 1.00 94.12 102 ILE A C 1
ATOM 821 O O . ILE A 1 102 ? -19.823 4.440 11.399 1.00 94.12 102 ILE A O 1
ATOM 825 N N . SER A 1 103 ? -19.487 4.238 13.604 1.00 92.50 103 SER A N 1
ATOM 826 C CA . SER A 1 103 ? -20.772 4.849 13.958 1.00 92.50 103 SER A CA 1
ATOM 827 C C . SER A 1 103 ? -20.897 6.298 13.464 1.00 92.50 103 SER A C 1
ATOM 829 O O . SER A 1 103 ? -21.982 6.716 13.049 1.00 92.50 103 SER A O 1
ATOM 831 N N . SER A 1 104 ? -19.779 7.033 13.432 1.00 95.75 104 SER A N 1
ATOM 832 C CA . SER A 1 104 ? -19.710 8.440 13.021 1.00 95.75 104 SER A CA 1
ATOM 833 C C . SER A 1 104 ? -19.779 8.664 11.506 1.00 95.75 104 SER A C 1
ATOM 835 O O . SER A 1 104 ? -19.932 9.805 11.065 1.00 95.75 104 SER A O 1
ATOM 837 N N . LEU A 1 105 ? -19.692 7.599 10.695 1.00 94.62 105 LEU A N 1
ATOM 838 C CA . LEU A 1 105 ? -19.719 7.714 9.236 1.00 94.62 105 LEU A CA 1
ATOM 839 C C . LEU A 1 105 ? -21.021 8.395 8.757 1.00 94.62 105 LEU A C 1
ATOM 841 O O . LEU A 1 105 ? -22.093 8.140 9.304 1.00 94.62 105 LEU A O 1
ATOM 845 N N . PRO A 1 106 ? -20.985 9.264 7.738 1.00 94.75 106 PRO A N 1
ATOM 846 C CA . PRO A 1 106 ? -22.186 9.930 7.237 1.00 94.75 106 PRO A CA 1
ATOM 847 C C . PRO A 1 106 ? -23.076 8.972 6.431 1.00 94.75 106 PRO A C 1
ATOM 849 O O . PRO A 1 106 ? -22.583 8.239 5.583 1.00 94.75 106 PRO A O 1
ATOM 852 N N . ASN A 1 107 ? -24.393 9.017 6.631 1.00 93.75 107 ASN A N 1
ATOM 853 C CA . ASN A 1 107 ? -25.333 8.233 5.818 1.00 93.75 107 ASN A CA 1
ATOM 854 C C . ASN A 1 107 ? -25.544 8.866 4.427 1.00 93.75 107 ASN A C 1
ATOM 856 O O . ASN A 1 107 ? -25.301 10.060 4.226 1.00 93.75 107 ASN A O 1
ATOM 860 N N . HIS A 1 108 ? -26.042 8.066 3.486 1.00 93.12 108 HIS A N 1
ATOM 861 C CA . HIS A 1 108 ? -26.406 8.420 2.114 1.00 93.12 108 HIS A CA 1
ATOM 862 C C . HIS A 1 108 ? -25.242 8.965 1.280 1.00 93.12 108 HIS A C 1
ATOM 864 O O . HIS A 1 108 ? -25.425 9.799 0.389 1.00 93.12 108 HIS A O 1
ATOM 870 N N . LYS A 1 109 ? -24.022 8.506 1.570 1.00 92.69 109 LYS A N 1
ATOM 871 C CA . LYS A 1 109 ? -22.875 8.742 0.694 1.00 92.69 109 LYS A CA 1
ATOM 872 C C . LYS A 1 109 ? -22.879 7.743 -0.455 1.00 92.69 109 LYS A C 1
ATOM 874 O O . LYS A 1 109 ? -23.273 6.594 -0.291 1.00 92.69 109 LYS A O 1
ATOM 879 N N . ALA A 1 110 ? -22.435 8.213 -1.618 1.00 91.94 110 ALA A N 1
ATOM 880 C CA . ALA A 1 110 ? -22.239 7.349 -2.769 1.00 91.94 110 ALA A CA 1
ATOM 881 C C . ALA A 1 110 ? -21.200 6.274 -2.434 1.00 91.94 110 ALA A C 1
ATOM 883 O O . ALA A 1 110 ? -20.168 6.583 -1.831 1.00 91.94 110 ALA A O 1
ATOM 884 N N . SER A 1 111 ? -21.482 5.036 -2.836 1.00 93.00 111 SER A N 1
ATOM 885 C CA . SER A 1 111 ? -20.480 3.981 -2.791 1.00 93.00 111 SER A CA 1
ATOM 886 C C . SER A 1 111 ? -19.364 4.242 -3.810 1.00 93.00 111 SER A C 1
ATOM 888 O O . SER A 1 111 ? -19.539 4.987 -4.779 1.00 93.00 111 SER A O 1
ATOM 890 N N . GLY A 1 112 ? -18.199 3.644 -3.558 1.00 90.12 112 GLY A N 1
ATOM 891 C CA . GLY A 1 112 ? -17.120 3.542 -4.531 1.00 90.12 112 GLY A CA 1
ATOM 892 C C . GLY A 1 112 ? -17.350 2.399 -5.524 1.00 90.12 112 GLY A C 1
ATOM 893 O O . GLY A 1 112 ? -18.456 1.909 -5.703 1.00 90.12 112 GLY A O 1
ATOM 894 N N . VAL A 1 113 ? -16.268 1.935 -6.152 1.00 90.88 113 VAL A N 1
ATOM 895 C CA . VAL A 1 113 ? -16.299 0.869 -7.177 1.00 90.88 113 VAL A CA 1
ATOM 896 C C . VAL A 1 113 ? -16.763 -0.487 -6.623 1.00 90.88 113 VAL A C 1
ATOM 898 O O . VAL A 1 113 ? -17.165 -1.358 -7.384 1.00 90.88 113 VAL A O 1
ATOM 901 N N . SER A 1 114 ? -16.693 -0.682 -5.305 1.00 89.38 114 SER A N 1
ATOM 902 C CA . SER A 1 114 ? -17.106 -1.922 -4.645 1.00 89.38 114 SER A CA 1
ATOM 903 C C . SER A 1 114 ? -18.615 -2.045 -4.425 1.00 89.38 114 SER A C 1
ATOM 905 O O . SER A 1 114 ? -19.045 -3.098 -3.967 1.00 89.38 114 SER A O 1
ATOM 907 N N . ASP A 1 115 ? -19.398 -0.989 -4.670 1.00 92.75 115 ASP A N 1
ATOM 908 C CA . ASP A 1 115 ? -20.830 -0.888 -4.342 1.00 92.75 115 ASP A CA 1
ATOM 909 C C . ASP A 1 115 ? -21.184 -1.071 -2.843 1.00 92.75 115 ASP A C 1
ATOM 911 O O . ASP A 1 115 ? -22.354 -1.046 -2.475 1.00 92.75 115 ASP A O 1
ATOM 915 N N . ILE A 1 116 ? -20.187 -1.158 -1.950 1.00 93.06 116 ILE A N 1
ATOM 916 C CA . ILE A 1 116 ? -20.359 -1.204 -0.486 1.00 93.06 116 ILE A CA 1
ATOM 917 C C . ILE A 1 116 ? -20.607 0.211 0.050 1.00 93.06 116 ILE A C 1
ATOM 919 O O . ILE A 1 116 ? -19.784 1.109 -0.172 1.00 93.06 116 ILE A O 1
ATOM 923 N N . THR A 1 117 ? -21.706 0.439 0.765 1.00 95.12 117 THR A N 1
ATOM 924 C CA . THR A 1 117 ? -22.006 1.740 1.380 1.00 95.12 117 THR A CA 1
ATOM 925 C C . THR A 1 117 ? -21.542 1.819 2.837 1.00 95.12 117 THR A C 1
ATOM 927 O O . THR A 1 117 ? -21.158 0.829 3.463 1.00 95.12 117 THR A O 1
ATOM 930 N N . TYR A 1 118 ? -21.575 3.021 3.421 1.00 94.62 118 TYR A N 1
ATOM 931 C CA . TYR A 1 118 ? -21.299 3.174 4.852 1.00 94.62 118 TYR A CA 1
ATOM 932 C C . TYR A 1 118 ? -22.373 2.529 5.725 1.00 94.62 118 TYR A C 1
ATOM 934 O O . TYR A 1 118 ? -22.065 2.059 6.817 1.00 94.62 118 TYR A O 1
ATOM 942 N N . GLU A 1 119 ? -23.617 2.478 5.260 1.00 95.19 119 GLU A N 1
ATOM 943 C CA . GLU A 1 119 ? -24.683 1.733 5.916 1.00 95.19 119 GLU A CA 1
ATOM 944 C C . GLU A 1 119 ? -24.337 0.249 5.987 1.00 95.19 119 GLU A C 1
ATOM 946 O O . GLU A 1 119 ? -24.456 -0.321 7.066 1.00 95.19 119 GLU A O 1
ATOM 951 N N . ASP A 1 120 ? -23.841 -0.356 4.908 1.00 94.00 120 ASP A N 1
ATOM 952 C CA . ASP A 1 120 ? -23.431 -1.764 4.929 1.00 94.00 120 ASP A CA 1
ATOM 953 C C . ASP A 1 120 ? -22.363 -2.012 6.001 1.00 94.00 120 ASP A C 1
ATOM 955 O O . ASP A 1 120 ? -22.498 -2.922 6.816 1.00 94.00 120 ASP A O 1
ATOM 959 N N . ILE A 1 121 ? -21.351 -1.138 6.077 1.00 92.94 121 ILE A N 1
ATOM 960 C CA . ILE A 1 121 ? -20.265 -1.233 7.066 1.00 92.94 121 ILE A CA 1
ATOM 961 C C . ILE A 1 121 ? -20.790 -1.076 8.500 1.00 92.94 121 ILE A C 1
ATOM 963 O O . ILE A 1 121 ? -20.364 -1.797 9.402 1.00 92.94 121 ILE A O 1
ATOM 967 N N . LYS A 1 122 ? -21.736 -0.160 8.729 1.00 93.75 122 LYS A N 1
ATOM 968 C CA . LYS A 1 122 ? -22.345 0.061 10.051 1.00 93.75 122 LYS A CA 1
ATOM 969 C C . LYS A 1 122 ? -23.157 -1.129 10.555 1.00 93.75 122 LYS A C 1
ATOM 971 O O . LYS A 1 122 ? -23.287 -1.281 11.766 1.00 93.75 122 LYS A O 1
ATOM 976 N N . HIS A 1 123 ? -23.713 -1.937 9.655 1.00 92.56 123 HIS A N 1
ATOM 977 C CA . HIS A 1 123 ? -24.517 -3.112 10.003 1.00 92.56 123 HIS A CA 1
ATOM 978 C C . HIS A 1 123 ? -23.702 -4.416 10.041 1.00 92.56 123 HIS A C 1
ATOM 980 O O . HIS A 1 123 ? -24.282 -5.489 10.214 1.00 92.56 123 HIS A O 1
ATOM 986 N N . LEU A 1 124 ? -22.373 -4.349 9.894 1.00 92.56 124 LEU A N 1
ATOM 987 C CA . LEU A 1 124 ? -21.509 -5.521 10.008 1.00 92.56 124 LEU A CA 1
ATOM 988 C C . LEU A 1 124 ? -21.544 -6.129 11.414 1.00 92.56 124 LEU A C 1
ATOM 990 O O . LEU A 1 124 ? -21.772 -5.456 12.421 1.00 92.56 124 LEU A O 1
ATOM 994 N N . HIS A 1 125 ? -21.298 -7.438 11.469 1.00 92.75 125 HIS A N 1
ATOM 995 C CA . HIS A 1 125 ? -21.214 -8.166 12.729 1.00 92.75 125 HIS A CA 1
ATOM 996 C C . HIS A 1 125 ? -19.980 -7.732 13.530 1.00 92.75 125 HIS A C 1
ATOM 998 O O . HIS A 1 125 ? -18.929 -7.451 12.955 1.00 92.75 125 HIS A O 1
ATOM 1004 N N . LYS A 1 126 ? -20.087 -7.739 14.864 1.00 88.69 126 LYS A N 1
ATOM 1005 C CA . LYS A 1 126 ? -19.010 -7.298 15.762 1.00 88.69 126 LYS A CA 1
ATOM 1006 C C . LYS A 1 126 ? -17.695 -8.052 15.535 1.00 88.69 126 LYS A C 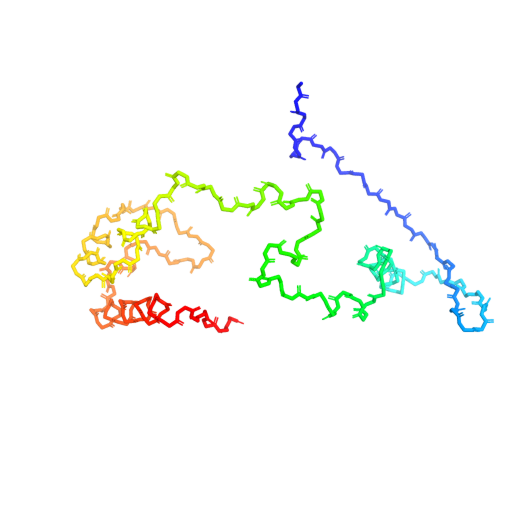1
ATOM 1008 O O . LYS A 1 126 ? -16.641 -7.426 15.546 1.00 88.69 126 LYS A O 1
ATOM 1013 N N . ASP A 1 127 ? -17.765 -9.349 15.238 1.00 92.69 127 ASP A N 1
ATOM 1014 C CA . ASP A 1 127 ? -16.581 -10.176 14.957 1.00 92.69 127 ASP A CA 1
ATOM 1015 C C . ASP A 1 127 ? -15.726 -9.614 13.810 1.00 92.69 127 ASP A C 1
ATOM 1017 O O . ASP A 1 127 ? -14.513 -9.808 13.775 1.00 92.69 127 ASP A O 1
ATOM 1021 N N . PHE A 1 128 ? -16.339 -8.894 12.865 1.00 92.75 128 PHE A N 1
ATOM 1022 C CA . PHE A 1 128 ? -15.607 -8.244 11.784 1.00 92.75 128 PHE A CA 1
ATOM 1023 C C . PHE A 1 128 ? -14.776 -7.058 12.283 1.00 92.75 128 PHE A C 1
ATOM 1025 O O . PHE A 1 128 ? -13.664 -6.837 11.810 1.00 92.75 128 PHE A O 1
ATOM 1032 N N . PHE A 1 129 ? -15.285 -6.306 13.259 1.00 94.12 129 PHE A N 1
ATOM 1033 C CA . PHE A 1 129 ? -14.530 -5.219 13.879 1.00 94.12 129 PHE A CA 1
ATOM 1034 C C . PHE A 1 129 ? -13.372 -5.767 14.711 1.00 94.12 129 PHE A C 1
ATOM 1036 O O . PHE A 1 129 ? -12.268 -5.235 14.621 1.00 94.12 129 PHE A O 1
ATOM 1043 N N . ASP A 1 130 ? -13.588 -6.873 15.426 1.00 94.88 130 ASP A N 1
ATOM 1044 C CA . ASP A 1 130 ? -12.516 -7.569 16.144 1.00 94.88 130 ASP A CA 1
ATOM 1045 C C . ASP A 1 130 ? -11.435 -8.068 15.168 1.00 94.88 130 ASP A C 1
ATOM 1047 O O . ASP A 1 130 ? -10.240 -7.902 15.418 1.00 94.88 130 ASP A O 1
ATOM 1051 N N . PHE A 1 131 ? -11.835 -8.609 14.010 1.00 94.88 131 PHE A N 1
ATOM 1052 C CA . PHE A 1 131 ? -10.903 -8.986 12.945 1.00 94.88 131 PHE A CA 1
ATOM 1053 C C . PHE A 1 131 ? -10.093 -7.791 12.425 1.00 94.88 131 PHE A C 1
ATOM 1055 O O . PHE A 1 131 ? -8.871 -7.891 12.349 1.00 94.88 131 PHE A O 1
ATOM 1062 N N . ILE A 1 132 ? -10.741 -6.664 12.101 1.00 93.81 132 ILE A N 1
ATOM 1063 C CA . ILE A 1 132 ? -10.063 -5.441 11.635 1.00 93.81 132 ILE A CA 1
ATOM 1064 C C . ILE A 1 132 ? -9.016 -4.990 12.652 1.00 93.81 132 ILE A C 1
ATOM 1066 O O . ILE A 1 132 ? -7.868 -4.750 12.282 1.00 93.81 132 ILE A O 1
ATOM 1070 N N . VAL A 1 133 ? -9.405 -4.882 13.925 1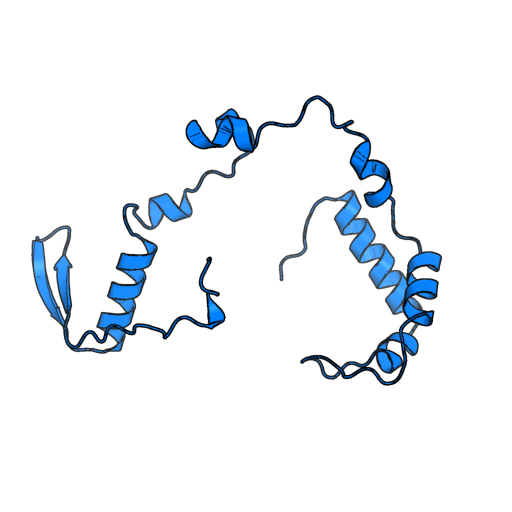.00 96.00 133 VAL A N 1
ATOM 1071 C CA . VAL A 1 133 ? -8.513 -4.426 14.997 1.00 96.00 133 VAL A CA 1
ATOM 1072 C C . VAL A 1 133 ? -7.282 -5.320 15.081 1.00 96.00 133 VAL A C 1
ATOM 1074 O O . VAL A 1 133 ? -6.162 -4.816 15.042 1.00 96.00 133 VAL A O 1
ATOM 1077 N N . ASN A 1 134 ? -7.477 -6.638 15.137 1.00 95.56 134 ASN A N 1
ATOM 1078 C CA . ASN A 1 134 ? -6.370 -7.588 15.218 1.00 95.56 134 ASN A CA 1
ATOM 1079 C C . ASN A 1 134 ? -5.474 -7.509 13.980 1.00 95.56 134 ASN A C 1
ATOM 1081 O O . ASN A 1 134 ? -4.266 -7.369 14.109 1.00 95.56 134 ASN A O 1
ATOM 108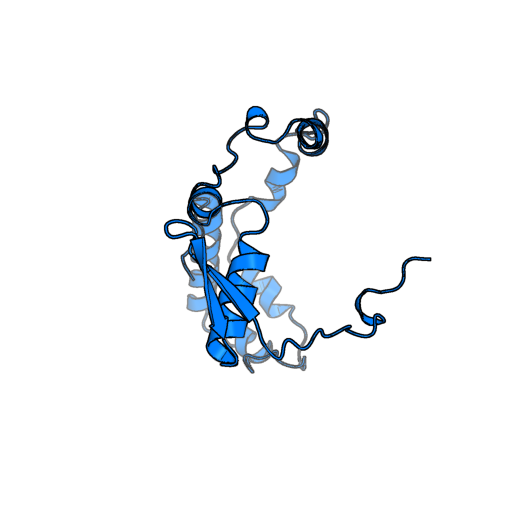5 N N . PHE A 1 135 ? -6.064 -7.496 12.786 1.00 94.62 135 PHE A N 1
ATOM 1086 C CA . PHE A 1 135 ? -5.323 -7.460 11.530 1.00 94.62 135 PHE A CA 1
ATOM 1087 C C . PHE A 1 135 ? -4.424 -6.223 11.399 1.00 94.62 135 PHE A C 1
ATOM 1089 O O . PHE A 1 135 ? -3.245 -6.345 11.070 1.00 94.62 135 PHE A O 1
ATOM 1096 N N . PHE A 1 136 ? -4.943 -5.024 11.680 1.00 94.12 136 PHE A N 1
ATOM 1097 C CA . PHE A 1 136 ? -4.130 -3.808 11.598 1.00 94.12 136 PHE A CA 1
ATOM 1098 C C . PHE A 1 136 ? -3.105 -3.716 12.732 1.00 94.12 136 PHE A C 1
ATOM 1100 O O . PHE A 1 136 ? -1.981 -3.278 12.490 1.00 94.12 136 PHE A O 1
ATOM 1107 N N . ASN A 1 137 ? -3.442 -4.169 13.940 1.00 95.38 137 ASN A N 1
ATOM 1108 C CA . ASN A 1 137 ? -2.486 -4.221 15.046 1.00 95.38 137 ASN A CA 1
ATOM 1109 C C . ASN A 1 137 ? -1.355 -5.227 14.794 1.00 95.38 137 ASN A C 1
ATOM 1111 O O . ASN A 1 137 ? -0.203 -4.949 15.133 1.00 95.38 137 ASN A O 1
ATOM 1115 N N . ASP A 1 138 ? -1.637 -6.351 14.140 1.00 94.19 138 ASP A N 1
ATOM 1116 C CA . ASP A 1 138 ? -0.618 -7.311 13.713 1.00 94.19 138 ASP A CA 1
ATOM 1117 C C . ASP A 1 138 ? 0.340 -6.673 12.697 1.00 94.19 138 ASP A C 1
ATOM 1119 O O . ASP A 1 138 ? 1.554 -6.844 12.799 1.00 94.19 138 ASP A O 1
ATOM 1123 N N . ILE A 1 139 ? -0.165 -5.864 11.759 1.00 93.19 139 ILE A N 1
ATOM 1124 C CA . ILE A 1 139 ? 0.677 -5.105 10.818 1.00 93.19 139 ILE A CA 1
ATOM 1125 C C . ILE A 1 139 ? 1.529 -4.067 11.561 1.00 93.19 139 ILE A C 1
ATOM 1127 O O . ILE A 1 139 ? 2.732 -3.980 11.313 1.00 93.19 139 ILE A O 1
ATOM 1131 N N . LEU A 1 140 ? 0.940 -3.300 12.485 1.00 91.25 140 LEU A N 1
ATOM 1132 C CA . LEU A 1 140 ? 1.654 -2.271 13.252 1.00 91.25 140 LEU A CA 1
ATOM 1133 C C . LEU A 1 140 ? 2.774 -2.863 14.114 1.00 91.25 140 LEU A C 1
ATOM 1135 O O . LEU A 1 140 ? 3.858 -2.290 14.197 1.00 91.25 140 LEU A O 1
ATOM 1139 N N . THR A 1 141 ? 2.530 -4.015 14.737 1.00 91.94 141 THR A N 1
ATOM 1140 C CA . THR A 1 141 ? 3.511 -4.676 15.608 1.00 91.94 141 THR A CA 1
ATOM 1141 C C . THR A 1 141 ? 4.576 -5.446 14.835 1.00 91.94 141 THR A C 1
ATOM 1143 O O . THR A 1 141 ? 5.741 -5.432 15.230 1.00 91.94 141 THR A O 1
ATOM 1146 N N . SER A 1 142 ? 4.209 -6.111 13.737 1.00 91.12 142 SER A N 1
ATOM 1147 C CA . SER A 1 142 ? 5.147 -6.904 12.933 1.00 91.12 142 SER A CA 1
ATOM 1148 C C . SER A 1 142 ? 5.946 -6.074 11.927 1.00 91.12 142 SER A C 1
ATOM 1150 O O . SER A 1 142 ? 7.025 -6.495 11.510 1.00 91.12 142 SER A O 1
ATOM 1152 N N . GLY A 1 143 ? 5.418 -4.922 11.500 1.00 88.00 143 GLY A N 1
ATOM 1153 C CA . GLY A 1 143 ? 5.953 -4.141 10.384 1.00 88.00 143 GLY A CA 1
ATOM 1154 C C . GLY A 1 143 ? 5.844 -4.848 9.025 1.00 88.00 143 GLY A C 1
ATOM 1155 O O . GLY A 1 143 ? 6.450 -4.393 8.055 1.00 88.00 143 GLY A O 1
ATOM 1156 N N . HIS A 1 144 ? 5.109 -5.962 8.940 1.00 87.88 144 HIS A N 1
ATOM 1157 C CA . HIS A 1 144 ? 4.971 -6.765 7.730 1.00 87.88 144 HIS A CA 1
ATOM 1158 C C . HIS A 1 144 ? 3.617 -6.507 7.063 1.00 87.88 144 HIS A C 1
ATOM 1160 O O . HIS A 1 144 ? 2.563 -6.704 7.664 1.00 87.88 144 HIS A O 1
ATOM 1166 N N . LEU A 1 145 ? 3.640 -6.120 5.787 1.00 87.19 145 LEU A N 1
ATOM 1167 C CA . LEU A 1 145 ? 2.427 -5.968 4.984 1.00 87.19 145 LEU A CA 1
ATOM 1168 C C . LEU A 1 145 ? 2.029 -7.318 4.367 1.00 87.19 145 LEU A C 1
ATOM 1170 O O . LEU A 1 145 ? 2.895 -8.016 3.840 1.00 87.19 145 LEU A O 1
ATOM 1174 N N . PRO A 1 146 ? 0.752 -7.722 4.422 1.00 83.31 146 PRO A N 1
ATOM 1175 C CA . PRO A 1 146 ? 0.304 -8.944 3.767 1.00 83.31 146 PRO A CA 1
ATOM 1176 C C . PRO A 1 146 ? 0.447 -8.821 2.247 1.00 83.31 146 PRO A C 1
ATOM 1178 O O . PRO A 1 146 ? 0.268 -7.743 1.680 1.00 83.31 146 PRO A O 1
ATOM 1181 N N . ASN A 1 147 ? 0.761 -9.936 1.588 1.00 77.75 147 ASN A N 1
ATOM 1182 C CA . ASN A 1 147 ? 0.826 -9.987 0.130 1.00 77.75 147 ASN A CA 1
ATOM 1183 C C . ASN A 1 147 ? -0.595 -9.862 -0.441 1.00 77.75 147 ASN A C 1
ATOM 1185 O O . ASN A 1 147 ? -1.473 -10.637 -0.053 1.00 77.75 147 ASN A O 1
ATOM 1189 N N . GLY A 1 148 ? -0.801 -8.873 -1.315 1.00 50.94 148 GLY A N 1
ATOM 1190 C CA . GLY A 1 148 ? -2.049 -8.645 -2.051 1.00 50.94 148 GLY A CA 1
ATOM 1191 C C . GLY A 1 148 ? -2.078 -9.326 -3.409 1.00 50.94 148 GLY A C 1
ATOM 1192 O O . GLY A 1 148 ? -0.986 -9.645 -3.934 1.00 50.94 148 GLY A O 1
#

Organism: NCBI:txid94130

Secondary structure (DSSP, 8-state):
----STTSPP-PPP-S-EEEE-TTT--EEEE--HHHHHHHHHHHHHTTTS-HHHHHT-----SGGGS-HHHHHHHSPPTTS-GGGGGGGSSPPPHHHHHHHHHHSPTTPPP-TT---HHHHHTS-HHHHHHHHHHHHHHHHH-PPPP-

pLDDT: mean 85.69, std 10.38, range [44.88, 96.0]

Foldseek 3Di:
DDDDPVPDDDDDDDDQKDWDADPPPRDTDIDRDPVVCVVVVCLCVVQPPHHPVVVVVQDDDPDLVSDPPVCSVVPPDDPPDDPCNCVVVLDQDDLCNLLVVLVPDDPPDQDDPVRQGSVNVNPDDSVVSVVVSVVVNCCSVVVDDDDD

Sequence (148 aa):
MINSIIDRKLKTIYLDWLIITDPTTQAQTLTRCPDTIAFHVNEHFQTLGQSLQDLESISNYKSISDIPPPFRDIYRHLSHISPSTYDSVLILITIEEVTSTISSLPNHKASGVSDITYEDIKHLHKDFFDFIVNFFNDILTSGHLPNG